Protein AF-A0A7S0R718-F1 (afdb_monomer)
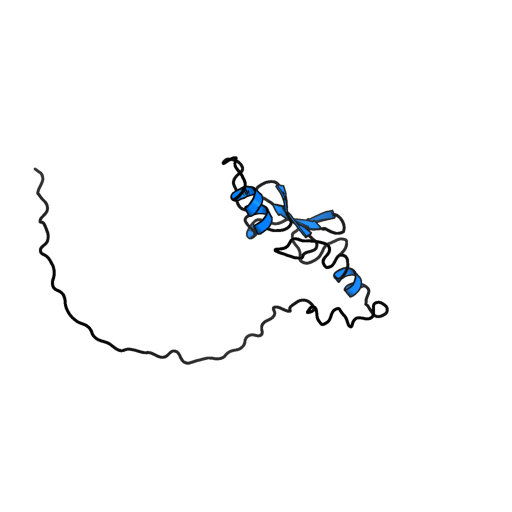
Secondary structure (DSSP, 8-state):
-PPPPPPPPP--------------------------PPPPTTTTTS--GGG--HHHHHHHTTTTTSB-SS-B-SEEEE-TTT--EES-HHHHHIIIIIS---TTT-----GGG--EEEETTT--EEES-SS-TTT-

Radius of gyration: 28.19 Å; Cα contacts (8 Å, |Δi|>4): 130; chains: 1; bounding box: 80×33×60 Å

InterPro domains:
  IPR008913 Zinc finger, CHY-type [PF05495] (68-136)
  IPR008913 Zinc finger, CHY-type [PS51266] (61-136)
  IPR037274 Zinc finger, CHY-type superfamily [SSF161219] (63-136)

Foldseek 3Di:
DDDDDDDDDDDDDDDDDDDDDDDDDDDDDDDDDPPPDDDDPVVVVPDDPVPDDPVVCLVCVCFVVDADPVDGDQKFFQQPVPRDTHRDQVRVQVVQAVVDPDPVSRDGGDPVPTQWIAGNPPRDIDGDDPDDPPRD

Mean predicted aligned error: 15.48 Å

Solvent-accessible surface area (backbone atoms only — not comparable to full-atom values): 9243 Å² total; per-residue (Å²): 139,84,83,81,83,86,82,85,86,80,88,82,88,88,87,85,84,84,87,82,91,78,85,84,80,87,78,97,72,90,75,82,82,81,73,78,74,70,84,53,87,82,59,69,80,74,64,57,81,89,77,56,51,77,63,58,52,46,68,53,57,65,62,92,73,38,48,48,99,88,45,79,39,64,42,27,38,37,38,80,88,78,68,48,79,31,58,43,58,67,62,44,24,48,51,29,42,74,67,38,81,53,75,90,67,41,46,74,72,60,76,87,67,44,55,36,27,28,32,66,83,81,63,50,74,43,69,65,63,97,57,43,99,81,80,78

Organism: NCBI:txid1034604

Structure (mmCIF, N/CA/C/O backbone):
data_AF-A0A7S0R718-F1
#
_entry.id   AF-A0A7S0R718-F1
#
loop_
_atom_site.group_PDB
_at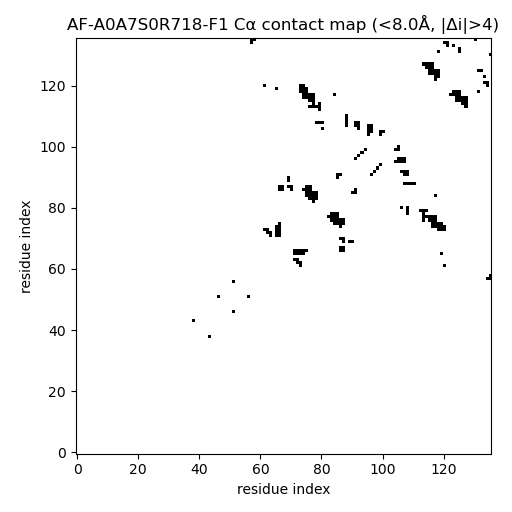om_site.id
_atom_site.type_symbol
_atom_site.label_atom_id
_atom_site.label_alt_id
_atom_site.label_comp_id
_atom_site.label_asym_id
_atom_site.label_entity_id
_atom_site.label_seq_id
_atom_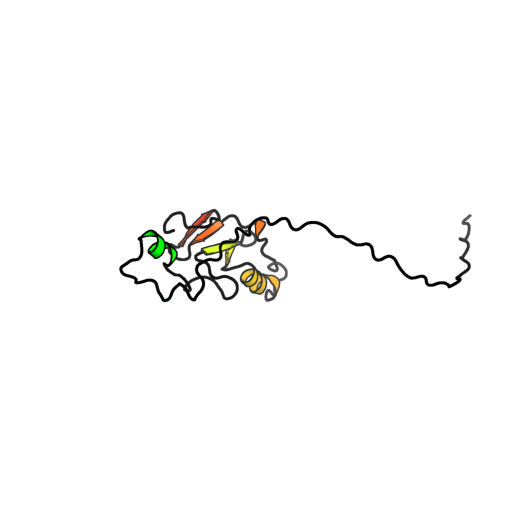site.pdbx_PDB_ins_code
_atom_site.Cartn_x
_atom_site.Cartn_y
_atom_site.Cartn_z
_atom_site.occupancy
_atom_site.B_iso_or_equiv
_atom_site.auth_seq_id
_atom_site.auth_comp_id
_atom_site.auth_asym_id
_atom_site.auth_atom_id
_atom_site.pdbx_PDB_model_num
ATOM 1 N N . MET A 1 1 ? 58.489 14.791 -32.562 1.00 52.28 1 MET A N 1
ATOM 2 C CA . MET A 1 1 ? 59.600 13.924 -32.117 1.00 52.28 1 MET A CA 1
ATOM 3 C C . MET A 1 1 ? 59.138 13.293 -30.813 1.00 52.28 1 MET A C 1
ATOM 5 O O . MET A 1 1 ? 59.047 14.004 -29.824 1.00 52.28 1 MET A O 1
ATOM 9 N N . ALA A 1 2 ? 58.663 12.048 -30.852 1.00 49.75 2 ALA A N 1
ATOM 10 C CA . ALA A 1 2 ? 58.068 11.379 -29.693 1.00 49.75 2 ALA A CA 1
ATOM 11 C C . ALA A 1 2 ? 59.160 10.636 -28.909 1.00 49.75 2 ALA A C 1
ATOM 13 O O . ALA A 1 2 ? 59.940 9.900 -29.510 1.00 49.75 2 ALA A O 1
ATOM 14 N N . ALA A 1 3 ? 59.228 10.848 -27.596 1.00 64.00 3 ALA A N 1
ATOM 15 C CA . ALA A 1 3 ? 60.115 10.094 -26.715 1.00 64.00 3 ALA A CA 1
ATOM 16 C C . ALA A 1 3 ? 59.478 8.733 -26.361 1.00 64.00 3 ALA A C 1
ATOM 18 O O . ALA A 1 3 ? 58.270 8.695 -26.113 1.00 64.00 3 ALA A O 1
ATOM 19 N N . PRO A 1 4 ? 60.240 7.624 -26.329 1.00 64.31 4 PRO A N 1
ATOM 20 C CA . PRO A 1 4 ? 59.733 6.342 -25.847 1.00 64.31 4 PRO A CA 1
ATOM 21 C C . PRO A 1 4 ? 59.650 6.323 -24.307 1.00 64.31 4 PRO A C 1
ATOM 23 O O . PRO A 1 4 ? 60.480 6.956 -23.648 1.00 64.31 4 PRO A O 1
ATOM 26 N N . PRO A 1 5 ? 58.696 5.589 -23.707 1.00 67.06 5 PRO A N 1
ATOM 27 C CA . PRO A 1 5 ? 58.658 5.413 -22.260 1.00 67.06 5 PRO A CA 1
ATOM 28 C C . PRO A 1 5 ? 59.740 4.417 -21.797 1.00 67.06 5 PRO A C 1
ATOM 30 O O . PRO A 1 5 ? 59.984 3.425 -22.491 1.00 67.06 5 PRO A O 1
ATOM 33 N N . PRO A 1 6 ? 60.370 4.615 -20.624 1.00 68.44 6 PRO A N 1
ATOM 34 C CA . PRO A 1 6 ? 61.182 3.572 -20.011 1.00 68.44 6 PRO A CA 1
ATOM 35 C C . PRO A 1 6 ? 60.297 2.481 -19.382 1.00 68.44 6 PRO A C 1
ATOM 37 O O . PRO A 1 6 ? 59.313 2.769 -18.703 1.00 68.44 6 PRO A O 1
ATOM 40 N N . ASN A 1 7 ? 60.672 1.222 -19.620 1.00 62.31 7 ASN A N 1
ATOM 41 C CA . ASN A 1 7 ? 60.075 0.021 -19.023 1.00 62.31 7 ASN A CA 1
ATOM 42 C C . ASN A 1 7 ? 60.629 -0.212 -17.594 1.00 62.31 7 ASN A C 1
ATOM 44 O O . ASN A 1 7 ? 61.749 0.224 -17.310 1.00 62.31 7 ASN A O 1
ATOM 48 N N . PRO A 1 8 ? 59.904 -0.910 -16.699 1.00 59.12 8 PRO A N 1
ATOM 49 C CA . PRO A 1 8 ? 60.265 -1.043 -15.290 1.00 59.12 8 PRO A CA 1
ATOM 50 C C . PRO A 1 8 ? 61.187 -2.251 -15.036 1.00 59.12 8 PRO A C 1
ATOM 52 O O . PRO A 1 8 ? 61.032 -3.280 -15.699 1.00 59.12 8 PRO A O 1
ATOM 55 N N . PRO A 1 9 ? 62.086 -2.207 -14.037 1.00 61.66 9 PRO A N 1
ATOM 56 C CA . PRO A 1 9 ? 62.633 -3.416 -13.444 1.00 61.66 9 PRO A CA 1
ATOM 57 C C . PRO A 1 9 ? 61.817 -3.888 -12.233 1.00 61.66 9 PRO A C 1
ATOM 59 O O . PRO A 1 9 ? 61.174 -3.119 -11.521 1.00 61.66 9 PRO A O 1
ATOM 62 N N . GLN A 1 10 ? 61.844 -5.207 -12.078 1.00 47.62 10 GLN A N 1
ATOM 63 C CA . GLN A 1 10 ? 60.959 -6.056 -11.296 1.00 47.62 10 GLN A CA 1
ATOM 64 C C . GLN A 1 10 ? 61.444 -6.294 -9.857 1.00 47.62 10 GLN A C 1
ATOM 66 O O . GLN A 1 10 ? 62.640 -6.268 -9.593 1.00 47.62 10 GLN A O 1
ATOM 71 N N . ALA A 1 11 ? 60.460 -6.612 -9.007 1.00 54.28 11 ALA A N 1
ATOM 72 C CA . ALA A 1 11 ? 60.432 -7.586 -7.907 1.00 54.28 11 ALA A CA 1
ATOM 73 C C . ALA A 1 11 ? 61.614 -7.695 -6.928 1.00 54.28 11 ALA A C 1
ATOM 75 O O . ALA A 1 11 ? 62.702 -8.093 -7.321 1.00 54.28 11 ALA A O 1
ATOM 76 N N . VAL A 1 12 ? 61.303 -7.613 -5.627 1.00 55.00 12 VAL A N 1
ATOM 77 C CA . VAL A 1 12 ? 61.776 -8.597 -4.634 1.00 55.00 12 VAL A CA 1
ATOM 78 C C . VAL A 1 12 ? 60.709 -8.837 -3.557 1.00 55.00 12 VAL A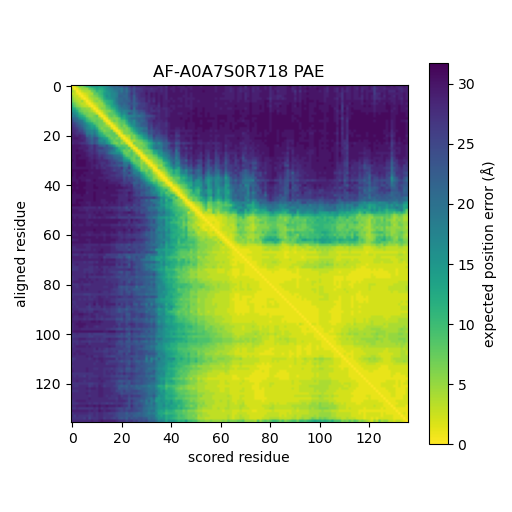 C 1
ATOM 80 O O . VAL A 1 12 ? 60.067 -7.907 -3.078 1.00 55.00 12 VAL A O 1
ATOM 83 N N . ASN A 1 13 ? 60.519 -10.117 -3.236 1.00 48.56 13 ASN A N 1
ATOM 84 C CA . ASN A 1 13 ? 59.721 -10.658 -2.136 1.00 48.56 13 ASN A CA 1
ATOM 85 C C . ASN A 1 13 ? 60.377 -10.394 -0.774 1.00 48.56 13 ASN A C 1
ATOM 87 O O . ASN A 1 13 ? 61.603 -10.371 -0.687 1.00 48.56 13 ASN A O 1
ATOM 91 N N . GLY A 1 14 ? 59.557 -10.428 0.281 1.00 46.88 14 GLY A N 1
ATOM 92 C CA . GLY A 1 14 ? 59.966 -10.953 1.585 1.00 46.88 14 GLY A CA 1
ATOM 93 C C . GLY A 1 14 ? 59.610 -10.062 2.767 1.00 46.88 14 GLY A C 1
ATOM 94 O O . GLY A 1 14 ? 60.259 -9.048 2.976 1.00 46.88 14 GLY A O 1
ATOM 95 N N . GLN A 1 15 ? 58.620 -10.487 3.551 1.00 45.41 15 GLN A N 1
ATOM 96 C CA . GLN A 1 15 ? 58.766 -10.958 4.938 1.00 45.41 15 GLN A CA 1
ATOM 97 C C . GLN A 1 15 ? 57.483 -10.730 5.742 1.00 45.41 15 GLN A C 1
ATOM 99 O O . GLN A 1 15 ? 56.711 -9.801 5.519 1.00 45.41 15 GLN A O 1
ATOM 104 N N . GLU A 1 16 ? 57.248 -11.715 6.589 1.00 52.47 16 GLU A N 1
ATOM 105 C CA . GLU A 1 16 ? 56.079 -12.003 7.392 1.00 52.47 16 GLU A CA 1
ATOM 106 C C . GLU A 1 16 ? 56.339 -11.407 8.775 1.00 52.47 16 GLU A C 1
ATOM 108 O O . GLU A 1 16 ? 57.419 -11.628 9.316 1.00 52.47 16 GLU A O 1
ATOM 113 N N . GLU A 1 17 ? 55.378 -10.715 9.381 1.00 51.88 17 GLU A N 1
ATOM 114 C CA . GLU A 1 17 ? 55.398 -10.536 10.832 1.00 51.88 17 GLU A CA 1
ATOM 115 C C . GLU A 1 17 ? 53.990 -10.296 11.379 1.00 51.88 17 GLU A C 1
ATOM 117 O O . GLU A 1 17 ? 53.183 -9.536 10.842 1.00 51.88 17 GLU A O 1
ATOM 122 N N . GLU A 1 18 ? 53.716 -11.081 12.412 1.00 48.12 18 GLU A N 1
ATOM 123 C CA . GLU A 1 18 ? 52.474 -11.261 13.137 1.00 48.12 18 GLU A CA 1
ATOM 124 C C . GLU A 1 18 ? 52.225 -10.133 14.154 1.00 48.12 18 GLU A C 1
ATOM 126 O O . GLU A 1 18 ? 53.117 -9.362 14.494 1.00 48.12 18 GLU A O 1
ATOM 131 N N . ASP A 1 19 ? 51.010 -10.164 14.703 1.00 39.91 19 ASP A N 1
ATOM 132 C CA . ASP A 1 19 ? 50.599 -9.611 15.999 1.00 39.91 19 ASP A CA 1
ATOM 133 C C . ASP A 1 19 ? 50.266 -8.112 16.099 1.00 39.91 19 ASP A C 1
ATOM 135 O O . ASP A 1 19 ? 51.108 -7.239 16.291 1.00 39.91 19 ASP A O 1
ATOM 139 N N . SER A 1 20 ? 48.963 -7.823 16.097 1.00 47.12 20 SER A N 1
ATOM 140 C CA . SER A 1 20 ? 48.391 -6.863 17.047 1.00 47.12 20 SER A CA 1
ATOM 141 C C . SER A 1 20 ? 46.888 -7.061 17.128 1.00 47.12 20 SER A C 1
ATOM 143 O O . SER A 1 20 ? 46.083 -6.465 16.410 1.00 47.12 20 SER A O 1
ATOM 145 N N . SER A 1 21 ? 46.518 -7.965 18.025 1.00 54.84 21 SER A N 1
ATOM 146 C CA . SER A 1 21 ? 45.222 -7.956 18.675 1.00 54.84 21 SER A CA 1
ATOM 147 C C . SER A 1 21 ? 45.103 -6.715 19.568 1.00 54.84 21 SER A C 1
ATOM 149 O O . SER A 1 21 ? 45.690 -6.670 20.646 1.00 54.84 21 SER A O 1
ATOM 151 N N . GLU A 1 22 ? 44.298 -5.739 19.162 1.00 46.50 22 GLU A N 1
ATOM 152 C CA . GLU A 1 22 ? 43.756 -4.703 20.054 1.00 46.50 22 GLU A CA 1
ATOM 153 C C . GLU A 1 22 ? 42.225 -4.755 19.906 1.00 46.50 22 GLU A C 1
ATOM 155 O O . GLU A 1 22 ? 41.657 -4.413 18.872 1.00 46.50 22 GLU A O 1
ATOM 160 N N . SER A 1 23 ? 41.540 -5.516 20.762 1.00 49.44 23 SER A N 1
ATOM 161 C CA . SER A 1 23 ? 40.990 -5.070 22.049 1.00 49.44 23 SER A CA 1
ATOM 162 C C . SER A 1 23 ? 40.064 -3.857 21.908 1.00 49.44 23 SER A C 1
ATOM 164 O O . SER A 1 23 ? 40.476 -2.708 22.035 1.00 49.44 23 SER A O 1
ATOM 166 N N . TRP A 1 24 ? 38.785 -4.127 21.654 1.00 42.94 24 TRP A N 1
ATOM 167 C CA . TRP A 1 24 ? 37.695 -3.175 21.850 1.00 42.94 24 TRP A CA 1
ATOM 168 C C . TRP A 1 24 ? 36.782 -3.737 22.937 1.00 42.94 24 TRP A C 1
ATOM 170 O O . TRP A 1 24 ? 35.791 -4.414 22.676 1.00 42.94 24 TRP A O 1
ATOM 180 N N . GLU A 1 25 ? 37.164 -3.483 24.185 1.00 55.34 25 GLU A N 1
ATOM 181 C CA . GLU A 1 25 ? 36.241 -3.556 25.310 1.00 55.34 25 GLU A CA 1
ATOM 182 C C . GLU A 1 25 ? 35.533 -2.202 25.482 1.00 55.34 25 GLU A C 1
ATOM 184 O O . GLU A 1 25 ? 36.107 -1.148 25.205 1.00 55.34 25 GLU A O 1
ATOM 189 N N . THR A 1 26 ? 34.317 -2.261 26.035 1.00 52.25 26 THR A N 1
ATOM 190 C CA . THR A 1 26 ? 33.392 -1.171 26.422 1.00 52.25 26 THR A CA 1
ATOM 191 C C . THR A 1 26 ? 32.426 -0.717 25.309 1.00 52.25 26 THR A C 1
ATOM 193 O O . THR A 1 26 ? 32.834 -0.392 24.207 1.00 52.25 26 THR A O 1
ATOM 196 N N . ALA A 1 27 ? 31.103 -0.679 25.488 1.00 53.97 27 ALA A N 1
ATOM 197 C CA . ALA A 1 27 ? 30.283 -0.768 26.688 1.00 53.97 27 ALA A CA 1
ATOM 198 C C . ALA A 1 27 ? 28.904 -1.363 26.353 1.00 53.97 27 ALA A C 1
ATOM 200 O O . ALA A 1 27 ? 28.276 -1.002 25.359 1.00 53.97 27 ALA A O 1
ATOM 201 N N . SER A 1 28 ? 28.417 -2.228 27.240 1.00 62.12 28 SER A N 1
ATOM 202 C CA . SER A 1 28 ? 27.007 -2.581 27.357 1.00 62.12 28 SER A CA 1
ATOM 203 C C . SER A 1 28 ? 26.213 -1.331 27.742 1.00 62.12 28 SER A C 1
ATOM 205 O O . SER A 1 28 ? 26.274 -0.875 28.882 1.00 62.12 28 SER A O 1
ATOM 207 N N . GLY A 1 29 ? 25.475 -0.779 26.787 1.00 48.84 29 GLY A N 1
ATOM 208 C CA . GLY A 1 29 ? 24.424 0.204 27.011 1.00 48.84 29 GLY A CA 1
ATOM 209 C C . GLY A 1 29 ? 23.191 -0.290 26.279 1.00 48.84 29 GLY A C 1
ATOM 210 O O . GLY A 1 29 ? 23.162 -0.255 25.056 1.00 48.84 29 GLY A O 1
ATOM 211 N N . GLY A 1 30 ? 22.230 -0.830 27.027 1.00 51.62 30 GLY A N 1
ATOM 212 C CA . GLY A 1 30 ? 20.929 -1.182 26.484 1.00 51.62 30 GLY A CA 1
ATOM 213 C C . GLY A 1 30 ? 20.155 0.082 26.140 1.00 51.62 30 GLY A C 1
ATOM 214 O O . GLY A 1 30 ? 19.943 0.930 27.006 1.00 51.62 30 GLY A O 1
ATOM 215 N N . ASP A 1 31 ? 19.716 0.180 24.896 1.00 40.09 31 ASP A N 1
ATOM 216 C CA . ASP A 1 31 ? 18.484 0.864 24.550 1.00 40.09 31 ASP A CA 1
ATOM 217 C C . ASP A 1 31 ? 17.456 -0.197 24.164 1.00 40.09 31 ASP A C 1
ATOM 219 O O . ASP A 1 31 ? 17.711 -1.138 23.414 1.00 40.09 31 ASP A O 1
ATOM 223 N N . GLU A 1 32 ? 16.325 -0.110 24.844 1.00 49.22 32 GLU A N 1
ATOM 224 C CA . GLU A 1 32 ? 15.279 -1.108 24.855 1.00 49.22 32 GLU A CA 1
ATOM 225 C C . GLU A 1 32 ? 14.622 -1.188 23.475 1.00 49.22 32 GLU A C 1
ATOM 227 O O . GLU A 1 32 ? 14.044 -0.227 22.964 1.00 49.22 32 GLU A O 1
ATOM 232 N N . ASP A 1 33 ? 14.737 -2.381 22.906 1.00 44.59 33 ASP A N 1
ATOM 233 C CA . ASP A 1 33 ? 14.047 -2.914 21.743 1.00 44.59 33 ASP A CA 1
ATOM 234 C C . ASP A 1 33 ? 12.538 -2.602 21.804 1.00 44.59 33 ASP A C 1
ATOM 236 O O . ASP A 1 33 ? 11.743 -3.313 22.414 1.00 44.59 33 ASP A O 1
ATOM 240 N N . MET A 1 34 ? 12.134 -1.486 21.192 1.00 58.03 34 MET A N 1
ATOM 241 C CA . MET A 1 34 ? 10.730 -1.098 2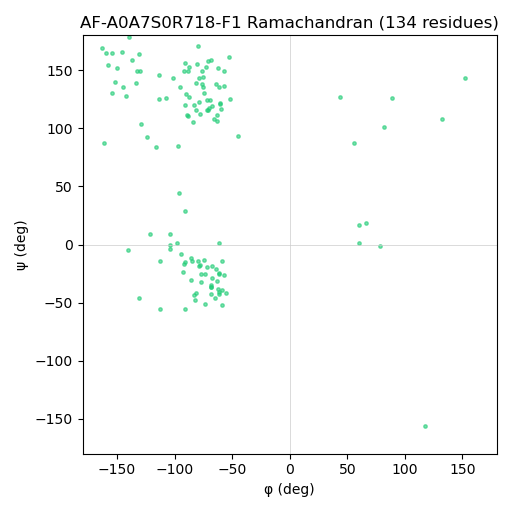1.013 1.00 58.03 34 MET A CA 1
ATOM 242 C C . MET A 1 34 ? 10.227 -1.534 19.628 1.00 58.03 34 MET A C 1
ATOM 244 O O . MET A 1 34 ? 9.554 -0.776 18.926 1.00 58.03 34 MET A O 1
ATOM 248 N N . ASP A 1 35 ? 10.543 -2.760 19.216 1.00 52.94 35 ASP A N 1
ATOM 249 C CA . ASP A 1 35 ? 9.751 -3.475 18.217 1.00 52.94 35 ASP A CA 1
ATOM 250 C C . ASP A 1 35 ? 8.813 -4.397 18.992 1.00 52.94 35 ASP A C 1
ATOM 252 O O . ASP A 1 35 ? 9.138 -5.541 19.277 1.00 52.94 35 ASP A O 1
ATOM 256 N N . GLN A 1 36 ? 7.663 -3.878 19.435 1.00 51.41 36 GLN A N 1
ATOM 257 C CA . GLN A 1 36 ? 6.657 -4.740 20.050 1.00 51.41 36 GLN A CA 1
ATOM 258 C C . GLN A 1 36 ? 6.171 -5.738 18.991 1.00 51.41 36 GLN A C 1
ATOM 260 O O . GLN A 1 36 ? 5.483 -5.317 18.047 1.00 51.41 36 GLN A O 1
ATOM 265 N N . PRO A 1 37 ? 6.472 -7.044 19.127 1.00 50.72 37 PRO A N 1
ATOM 266 C CA . PRO A 1 37 ? 5.886 -8.030 18.248 1.00 50.72 37 PRO A CA 1
ATOM 267 C C . PRO A 1 37 ? 4.377 -8.035 18.502 1.00 50.72 37 PRO A C 1
ATOM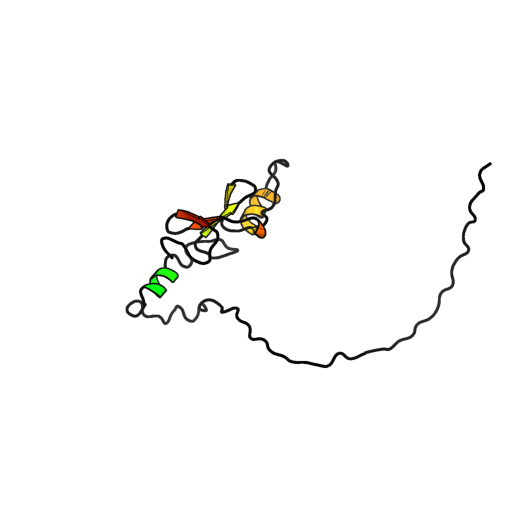 269 O O . PRO A 1 37 ? 3.913 -7.968 19.642 1.00 50.72 37 PRO A O 1
ATOM 272 N N . GLY A 1 38 ? 3.593 -8.111 17.425 1.00 57.44 38 GLY A N 1
ATOM 273 C CA . GLY A 1 38 ? 2.172 -8.441 17.537 1.00 57.44 38 GLY A CA 1
ATOM 274 C C . GLY A 1 38 ? 1.978 -9.742 18.332 1.00 57.44 38 GLY A C 1
ATOM 275 O O . GLY A 1 38 ? 2.931 -10.514 18.468 1.00 57.44 38 GLY A O 1
ATOM 276 N N . PRO A 1 39 ? 0.766 -9.997 18.859 1.00 52.38 39 PRO A N 1
ATOM 277 C CA . PRO A 1 39 ? 0.521 -11.131 19.745 1.00 52.38 39 PRO A CA 1
ATOM 278 C C . PRO A 1 39 ? 1.038 -12.421 19.105 1.00 52.38 39 PRO A C 1
ATOM 280 O O . PRO A 1 39 ? 0.724 -12.731 17.950 1.00 52.38 39 PRO A O 1
ATOM 283 N N . SER A 1 40 ? 1.892 -13.129 19.844 1.00 53.28 40 SER A N 1
ATOM 284 C CA . SER A 1 40 ? 2.460 -14.400 19.415 1.00 53.28 40 SER A CA 1
ATOM 285 C C . SER A 1 40 ? 1.337 -15.425 19.232 1.00 53.28 40 SER A C 1
ATOM 287 O O . SER A 1 40 ? 0.292 -15.349 19.878 1.00 53.28 40 SER A O 1
ATOM 289 N N . GLU A 1 41 ? 1.530 -16.410 18.349 1.00 54.84 41 GLU A N 1
ATOM 290 C CA . GLU A 1 41 ? 0.482 -17.394 18.011 1.00 54.84 41 GLU A CA 1
ATOM 291 C C . GLU A 1 41 ? -0.026 -18.204 19.224 1.00 54.84 41 GLU A C 1
ATOM 293 O O . GLU A 1 41 ? -1.078 -18.833 19.158 1.00 54.84 41 GLU A O 1
ATOM 298 N N . GLN A 1 42 ? 0.697 -18.152 20.346 1.00 52.47 42 GLN A N 1
ATOM 299 C CA . GLN A 1 42 ? 0.371 -18.810 21.612 1.00 52.47 42 GLN A CA 1
ATOM 300 C C . GLN A 1 42 ? -0.586 -17.984 22.503 1.00 52.47 42 GLN A C 1
ATOM 302 O O . GLN A 1 42 ? -1.163 -18.540 23.432 1.00 52.47 42 GLN A O 1
ATOM 307 N N . ASP A 1 43 ? -0.793 -16.693 22.214 1.00 52.66 43 ASP A N 1
ATOM 308 C CA . ASP A 1 43 ? -1.691 -15.782 22.953 1.00 52.66 43 ASP A CA 1
ATOM 309 C C . ASP A 1 43 ? -3.115 -15.730 22.349 1.00 52.66 43 ASP A C 1
ATOM 311 O O . ASP A 1 43 ? -4.110 -15.482 23.030 1.00 52.66 43 ASP A O 1
ATOM 315 N N . LEU A 1 44 ? -3.265 -16.058 21.061 1.00 55.16 44 LEU A N 1
ATOM 316 C CA . LEU A 1 44 ? -4.556 -15.980 20.362 1.00 55.16 44 LEU A CA 1
ATOM 317 C C . LEU A 1 44 ? -5.569 -17.063 20.780 1.00 55.16 44 LEU A C 1
ATOM 319 O O . LEU A 1 44 ? -6.764 -16.917 20.526 1.00 55.16 44 LEU A O 1
ATOM 323 N N . SER A 1 45 ? -5.108 -18.155 21.393 1.00 55.91 45 SER A N 1
ATOM 324 C CA . SER A 1 45 ? -5.941 -19.305 21.772 1.00 55.91 45 SER A CA 1
ATOM 325 C C . SER A 1 45 ? -6.622 -19.162 23.138 1.00 55.91 45 SER A C 1
ATOM 327 O O . SER A 1 45 ? -7.529 -19.939 23.431 1.00 55.91 45 SER A O 1
ATOM 329 N N . THR A 1 46 ? -6.233 -18.174 23.955 1.00 59.88 46 THR A N 1
ATOM 330 C CA . THR A 1 46 ? -6.771 -17.992 25.322 1.00 59.88 46 THR A CA 1
ATOM 331 C C . THR A 1 46 ? -7.774 -16.834 25.419 1.00 59.88 46 THR A C 1
ATOM 333 O O . THR A 1 46 ? -8.383 -16.618 26.466 1.00 59.88 46 THR A O 1
ATOM 336 N N . MET A 1 47 ? -7.993 -16.080 24.337 1.00 59.00 47 MET A N 1
ATOM 337 C CA . MET A 1 47 ? -8.912 -14.941 24.364 1.00 59.00 47 MET A CA 1
ATOM 338 C C . MET A 1 47 ? -10.358 -15.395 24.147 1.00 59.00 47 MET A C 1
ATOM 340 O O . MET A 1 47 ? -10.765 -15.728 23.035 1.00 59.00 47 MET A O 1
ATOM 344 N N . ASP A 1 48 ? -11.141 -15.390 25.226 1.00 71.50 48 ASP A N 1
ATOM 345 C CA . ASP A 1 48 ? -12.579 -15.638 25.175 1.00 71.50 48 ASP 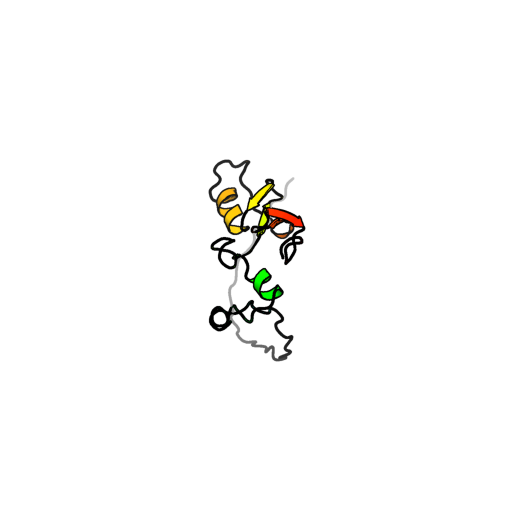A CA 1
ATOM 346 C C . ASP A 1 48 ? -13.275 -14.568 24.299 1.00 71.50 48 ASP A C 1
ATOM 348 O O . ASP A 1 48 ? -13.184 -13.367 24.596 1.00 71.50 48 ASP A O 1
ATOM 352 N N . PRO A 1 49 ? -13.975 -14.955 23.212 1.00 67.69 49 PRO A N 1
ATOM 353 C CA . PRO A 1 49 ? -14.572 -14.005 22.273 1.00 67.69 49 PRO A CA 1
ATOM 354 C C . PRO A 1 49 ? -15.665 -13.130 22.906 1.00 67.69 49 PRO A C 1
ATOM 356 O O . PRO A 1 49 ? -15.950 -12.046 22.383 1.00 67.69 49 PRO A O 1
ATOM 359 N N . ALA A 1 50 ? -16.257 -13.551 24.030 1.00 75.62 50 ALA A N 1
ATOM 360 C CA . ALA A 1 50 ? -17.252 -12.770 24.757 1.00 75.62 50 ALA A CA 1
ATOM 361 C C . ALA A 1 50 ? -16.625 -11.655 25.614 1.00 75.62 50 ALA A C 1
ATOM 363 O O . ALA A 1 50 ? -17.320 -10.693 25.940 1.00 75.62 50 ALA A O 1
ATOM 364 N N . ASN A 1 51 ? -15.322 -11.725 25.916 1.00 81.94 51 ASN A N 1
ATOM 365 C CA . ASN A 1 51 ? -14.606 -10.718 26.712 1.00 81.94 51 ASN A CA 1
ATOM 366 C C . ASN A 1 51 ? -13.707 -9.781 25.873 1.00 81.94 51 ASN A C 1
ATOM 368 O O . ASN A 1 51 ? -12.937 -8.988 26.411 1.00 81.94 51 ASN A O 1
ATOM 372 N N . MET A 1 52 ? -13.788 -9.838 24.538 1.00 81.75 52 MET A N 1
ATOM 373 C CA . MET A 1 52 ? -13.017 -8.927 23.689 1.00 81.75 52 MET A CA 1
ATOM 374 C C . MET A 1 52 ? -13.621 -7.522 23.645 1.00 81.75 52 MET A C 1
ATOM 376 O O . MET A 1 52 ? -14.828 -7.329 23.443 1.00 81.75 52 MET A O 1
ATOM 380 N N . THR A 1 53 ? -12.756 -6.514 23.718 1.00 88.25 53 THR A N 1
ATOM 381 C CA . THR A 1 53 ? -13.148 -5.124 23.471 1.00 88.25 53 THR A CA 1
ATOM 382 C C . THR A 1 53 ? -13.501 -4.903 21.996 1.00 88.25 53 THR A C 1
ATOM 384 O O . THR A 1 53 ? -13.072 -5.626 21.092 1.00 88.25 53 THR A O 1
ATOM 387 N N . ALA A 1 54 ? -14.270 -3.847 21.713 1.00 85.00 54 ALA A N 1
ATOM 388 C CA . ALA A 1 54 ? -14.585 -3.460 20.338 1.00 85.00 54 ALA A CA 1
ATOM 389 C C . ALA A 1 54 ? -13.336 -3.093 19.511 1.00 85.00 54 ALA A C 1
ATOM 391 O O . ALA A 1 54 ? -13.377 -3.196 18.286 1.00 85.00 54 ALA A O 1
ATOM 392 N N . GLN A 1 55 ? -12.251 -2.664 20.163 1.00 81.56 55 GLN A N 1
ATOM 393 C CA . GLN A 1 55 ? -10.984 -2.349 19.508 1.00 81.56 55 GLN A CA 1
ATOM 394 C C . GLN A 1 55 ? -10.253 -3.627 19.082 1.00 81.56 55 GLN A C 1
ATOM 396 O O . GLN A 1 55 ? -9.961 -3.787 17.899 1.00 81.56 55 GLN A O 1
ATOM 401 N N . GLN A 1 56 ? -10.084 -4.588 19.996 1.00 83.06 56 GLN A N 1
ATOM 402 C CA . GLN A 1 56 ? -9.445 -5.873 19.683 1.00 83.06 56 GLN A CA 1
ATOM 403 C C . GLN A 1 56 ? -10.188 -6.628 18.572 1.00 83.06 56 GLN A C 1
ATOM 405 O O . GLN A 1 56 ? -9.567 -7.186 17.669 1.00 83.06 56 GLN A O 1
ATOM 410 N N . ARG A 1 57 ? -11.530 -6.587 18.568 1.00 82.88 57 ARG A N 1
ATOM 411 C CA . ARG A 1 57 ? -12.330 -7.181 17.482 1.00 82.88 57 ARG A CA 1
ATOM 412 C C . ARG A 1 57 ? -12.060 -6.536 16.122 1.00 82.88 57 ARG A C 1
ATOM 414 O O . ARG A 1 57 ? -11.975 -7.248 15.126 1.00 82.88 57 ARG A O 1
ATOM 421 N N . ARG A 1 58 ? -11.914 -5.207 16.064 1.00 81.62 58 ARG A N 1
ATOM 422 C CA . ARG A 1 58 ? -11.577 -4.493 14.818 1.00 81.62 58 ARG A CA 1
ATOM 423 C C . ARG A 1 58 ? -10.163 -4.797 14.348 1.00 81.62 58 ARG A C 1
ATOM 425 O O . ARG A 1 58 ? -9.938 -4.900 13.146 1.00 81.62 58 ARG A O 1
ATOM 432 N N . GLU A 1 59 ? -9.214 -4.959 15.261 1.00 79.06 59 GLU A N 1
ATOM 433 C CA . GLU A 1 59 ? -7.831 -5.324 14.931 1.00 79.06 59 GLU A CA 1
ATOM 434 C C . GLU A 1 59 ? -7.735 -6.758 14.389 1.00 79.06 59 GLU A C 1
ATOM 436 O O . GLU A 1 59 ? -7.090 -6.980 13.363 1.00 79.06 59 GLU A O 1
ATOM 441 N N . MET A 1 60 ? -8.460 -7.699 15.001 1.00 80.25 60 MET A N 1
ATOM 442 C CA . MET A 1 60 ? -8.542 -9.104 14.573 1.00 80.25 60 MET A CA 1
ATOM 443 C C . MET A 1 60 ? -9.402 -9.327 13.321 1.00 80.25 60 MET A C 1
ATOM 445 O O . MET A 1 60 ? -9.348 -10.396 12.708 1.00 80.25 60 MET A O 1
ATOM 449 N N . GLN A 1 61 ? -10.201 -8.342 12.903 1.00 83.81 61 GLN A N 1
ATOM 450 C CA . GLN A 1 61 ? -11.058 -8.482 11.729 1.00 83.81 61 GLN A CA 1
ATOM 451 C C . GLN A 1 61 ? -10.224 -8.742 10.466 1.00 83.81 61 GLN A C 1
ATOM 453 O O . GLN A 1 61 ? -9.368 -7.936 10.087 1.00 83.81 61 GLN A O 1
ATOM 458 N N . GLY A 1 62 ? -10.494 -9.875 9.812 1.00 81.12 62 GLY A N 1
ATOM 459 C CA . GLY A 1 62 ? -9.768 -10.335 8.625 1.00 81.12 62 GLY A CA 1
ATOM 460 C C . GLY A 1 62 ? -8.303 -10.698 8.881 1.00 81.12 62 GLY A C 1
ATOM 461 O O . GLY A 1 62 ? -7.508 -10.744 7.937 1.00 81.12 62 GLY A O 1
ATOM 462 N N . TYR A 1 63 ? -7.924 -10.944 10.140 1.00 78.94 63 TYR A N 1
ATOM 463 C CA . TYR A 1 63 ? -6.614 -11.489 10.486 1.00 78.94 63 TYR A CA 1
ATOM 464 C C . TYR A 1 63 ? -6.397 -12.827 9.763 1.00 78.94 63 TYR A C 1
ATOM 466 O O . TYR A 1 63 ? -7.314 -13.639 9.650 1.00 78.94 63 TYR A O 1
ATOM 474 N N . ASN A 1 64 ? -5.202 -13.028 9.202 1.00 81.12 64 ASN A N 1
ATOM 475 C CA . ASN A 1 64 ? -4.834 -14.161 8.336 1.00 81.12 64 ASN A CA 1
ATOM 476 C C . ASN A 1 64 ? -5.639 -14.345 7.029 1.00 81.12 64 ASN A C 1
ATOM 478 O O . ASN A 1 64 ? -5.335 -15.266 6.276 1.00 81.12 64 ASN A O 1
ATOM 482 N N . GLN A 1 65 ? -6.603 -13.477 6.704 1.00 89.38 65 GLN A N 1
ATOM 483 C CA . GLN A 1 65 ? -7.377 -13.566 5.451 1.00 89.38 65 GLN A CA 1
ATOM 484 C C . GLN A 1 65 ? -6.764 -12.748 4.304 1.00 89.38 65 GLN A C 1
ATOM 486 O O . GLN A 1 65 ? -7.104 -12.948 3.139 1.00 89.38 65 GLN A O 1
ATOM 491 N N . HIS A 1 66 ? -5.860 -11.819 4.621 1.00 93.56 66 HIS A N 1
ATOM 492 C CA . HIS A 1 66 ? -5.309 -10.857 3.671 1.00 93.56 66 HIS A CA 1
ATOM 493 C C . HIS A 1 66 ? -3.783 -10.805 3.714 1.00 93.56 66 HIS A C 1
ATOM 495 O O . HIS A 1 66 ? -3.154 -10.993 4.761 1.00 93.56 66 HIS A O 1
ATOM 501 N N . GLY A 1 67 ? -3.187 -10.497 2.564 1.00 94.31 67 GLY A N 1
ATOM 502 C CA . GLY A 1 67 ? -1.745 -10.459 2.379 1.00 94.31 67 GLY A CA 1
ATOM 503 C C . GLY A 1 67 ? -1.269 -11.484 1.361 1.00 94.31 67 GLY A C 1
ATOM 504 O O . GLY A 1 67 ? -1.996 -11.917 0.472 1.00 94.31 67 GLY A O 1
ATOM 505 N N . CYS A 1 68 ? -0.006 -11.853 1.498 1.00 95.38 68 CYS A N 1
ATOM 506 C CA . CYS A 1 68 ? 0.648 -12.887 0.708 1.00 95.38 68 CYS A CA 1
ATOM 507 C C . CYS A 1 68 ? 1.557 -13.715 1.622 1.00 95.38 68 CYS A C 1
ATOM 509 O O . CYS A 1 68 ? 1.711 -13.399 2.802 1.00 95.38 68 CYS A O 1
ATOM 511 N N . SER A 1 69 ? 2.213 -14.735 1.068 1.00 95.19 69 SER A N 1
ATOM 512 C CA . SER A 1 69 ? 3.212 -15.533 1.791 1.00 95.19 69 SER A CA 1
ATOM 513 C C . SER A 1 69 ? 4.371 -14.702 2.352 1.00 95.19 69 SER A C 1
ATOM 515 O O . SER A 1 69 ? 4.966 -15.094 3.347 1.00 95.19 69 SER A O 1
ATOM 517 N N . HIS A 1 70 ? 4.684 -13.553 1.744 1.00 95.44 70 HIS A N 1
ATOM 518 C CA . HIS A 1 70 ? 5.770 -12.685 2.203 1.00 95.44 70 HIS A CA 1
ATOM 519 C C . HIS A 1 70 ? 5.360 -11.782 3.372 1.00 95.44 70 HIS A C 1
ATOM 521 O O . HIS A 1 70 ? 6.139 -11.594 4.296 1.00 95.44 70 HIS A O 1
ATOM 527 N N . TYR A 1 71 ? 4.155 -11.200 3.323 1.00 92.94 71 TYR A N 1
ATOM 528 C CA . TYR A 1 71 ? 3.644 -10.290 4.352 1.00 92.94 71 TYR A CA 1
ATOM 529 C C . TYR A 1 71 ? 2.150 -10.511 4.573 1.00 92.94 71 TYR A C 1
ATOM 531 O O . TYR A 1 71 ? 1.354 -10.401 3.633 1.00 92.94 71 TYR A O 1
ATOM 539 N N . ARG A 1 72 ? 1.770 -10.721 5.835 1.00 91.69 72 ARG A N 1
ATOM 540 C CA . ARG A 1 72 ? 0.376 -10.720 6.288 1.00 91.69 72 ARG A CA 1
ATOM 541 C C . ARG A 1 72 ? -0.023 -9.305 6.692 1.00 91.69 72 ARG A C 1
ATOM 543 O O . ARG A 1 72 ? 0.505 -8.760 7.656 1.00 91.69 72 ARG A O 1
ATOM 550 N N . ARG A 1 73 ? -0.922 -8.686 5.925 1.00 92.25 73 ARG A N 1
ATOM 551 C CA . ARG A 1 73 ? -1.402 -7.319 6.177 1.00 92.25 73 ARG A CA 1
ATOM 552 C C . ARG A 1 73 ? -2.747 -7.061 5.518 1.00 92.25 73 ARG A C 1
ATOM 554 O O . ARG A 1 73 ? -3.069 -7.641 4.487 1.00 92.25 73 ARG A O 1
ATOM 561 N N . ARG A 1 74 ? -3.500 -6.115 6.079 1.00 93.81 74 ARG A N 1
ATOM 562 C CA . ARG A 1 74 ? -4.860 -5.758 5.642 1.00 93.81 74 ARG A CA 1
ATOM 563 C C . ARG A 1 74 ? -4.890 -4.637 4.595 1.00 93.81 74 ARG A C 1
ATOM 565 O O . ARG A 1 74 ? -5.854 -3.878 4.528 1.00 93.81 74 ARG A O 1
ATOM 572 N N . CYS A 1 75 ? -3.840 -4.504 3.783 1.00 96.12 75 CYS A N 1
ATOM 573 C CA . CYS A 1 75 ? -3.791 -3.530 2.694 1.00 96.12 75 CYS A CA 1
ATOM 574 C C . CYS A 1 75 ? -2.933 -3.995 1.507 1.00 96.12 75 CYS A C 1
ATOM 576 O O . CYS A 1 75 ? -1.966 -4.747 1.662 1.00 96.12 75 CYS A O 1
ATOM 578 N N . GLN A 1 76 ? -3.288 -3.504 0.322 1.00 97.50 76 GLN A N 1
ATOM 579 C CA . GLN A 1 76 ? -2.516 -3.615 -0.915 1.00 97.50 76 GLN A CA 1
ATOM 580 C C . GLN A 1 76 ? -1.795 -2.290 -1.177 1.00 97.50 76 GLN A C 1
ATOM 582 O O . GLN A 1 76 ? -2.342 -1.223 -0.908 1.00 97.50 76 GLN A O 1
ATOM 587 N N . LEU A 1 77 ? -0.571 -2.338 -1.698 1.00 98.00 77 LEU A N 1
ATOM 588 C CA . LEU A 1 77 ? 0.166 -1.143 -2.110 1.00 98.00 77 LEU A CA 1
ATOM 589 C C . LEU A 1 77 ? -0.342 -0.662 -3.458 1.00 98.00 77 LEU A C 1
ATOM 591 O O . LEU A 1 77 ? -0.575 -1.485 -4.341 1.00 98.00 77 LEU A O 1
ATOM 595 N N . VAL A 1 78 ? -0.400 0.653 -3.637 1.00 98.31 78 VAL A N 1
ATOM 596 C CA . VAL A 1 78 ? -0.495 1.255 -4.967 1.00 98.31 78 VAL A CA 1
ATOM 597 C C . VAL A 1 78 ? 0.926 1.451 -5.486 1.00 98.31 78 VAL A C 1
ATOM 599 O O . VAL A 1 78 ? 1.687 2.256 -4.944 1.00 98.31 78 VAL A O 1
ATOM 602 N N . ALA A 1 79 ? 1.313 0.685 -6.503 1.00 97.88 79 ALA A N 1
ATOM 603 C CA . ALA A 1 79 ? 2.648 0.764 -7.080 1.00 97.88 79 ALA A CA 1
ATOM 604 C C . ALA A 1 79 ? 2.816 2.085 -7.863 1.00 97.88 79 ALA A C 1
ATOM 606 O O . ALA A 1 79 ? 2.154 2.262 -8.882 1.00 97.88 79 ALA A O 1
ATOM 607 N N . PRO A 1 80 ? 3.703 3.018 -7.463 1.00 97.44 80 PRO A N 1
ATOM 608 C CA . PRO A 1 80 ? 3.865 4.298 -8.158 1.00 97.44 80 PRO A CA 1
ATOM 609 C C . PRO A 1 80 ? 4.463 4.154 -9.565 1.00 97.44 80 PRO A C 1
ATOM 611 O O . PRO A 1 80 ? 4.351 5.066 -10.374 1.00 97.44 80 PRO A O 1
ATOM 614 N N . CYS A 1 81 ? 5.105 3.023 -9.863 1.00 96.50 81 CYS A N 1
ATOM 615 C CA . CYS A 1 81 ? 5.728 2.746 -11.155 1.00 96.50 81 CYS A CA 1
ATOM 616 C C . CYS A 1 81 ? 4.728 2.368 -12.258 1.00 96.50 81 CYS A C 1
ATOM 618 O O . CYS A 1 81 ? 4.970 2.680 -13.419 1.00 96.50 81 CYS A O 1
ATOM 620 N N . CYS A 1 82 ? 3.622 1.701 -11.918 1.00 96.12 82 CYS A N 1
ATOM 621 C CA . CYS A 1 82 ? 2.679 1.152 -12.901 1.00 96.12 82 CYS A CA 1
ATOM 622 C C . CYS A 1 82 ? 1.198 1.297 -12.513 1.00 96.12 82 CYS A C 1
ATOM 624 O O . CYS A 1 82 ? 0.324 0.967 -13.308 1.00 96.12 82 CYS A O 1
ATOM 626 N N . GLY A 1 83 ? 0.900 1.796 -11.311 1.00 95.75 83 GLY A N 1
ATOM 627 C CA . GLY A 1 83 ? -0.458 2.005 -10.802 1.00 95.75 83 GLY A CA 1
ATOM 628 C C . GLY A 1 83 ? -1.162 0.744 -10.297 1.00 95.75 83 GLY A C 1
ATOM 629 O O . GLY A 1 83 ? -2.291 0.839 -9.820 1.00 95.75 83 GLY A O 1
ATOM 630 N N . GLU A 1 84 ? -0.525 -0.425 -10.376 1.00 96.75 84 GLU A N 1
ATOM 631 C CA . GLU A 1 84 ? -1.137 -1.693 -9.975 1.00 96.75 84 GLU A CA 1
ATOM 632 C C . GLU A 1 84 ? -1.262 -1.845 -8.455 1.00 96.75 84 GLU A C 1
ATOM 634 O O . GLU A 1 84 ? -0.461 -1.313 -7.677 1.00 96.75 84 GLU A O 1
ATOM 639 N N . TYR A 1 85 ? -2.262 -2.624 -8.037 1.00 97.56 85 TYR A N 1
ATOM 640 C CA . TYR A 1 85 ? -2.454 -3.014 -6.645 1.00 97.56 85 TYR A CA 1
ATOM 641 C C . TYR A 1 85 ? -1.724 -4.319 -6.364 1.00 97.56 85 TYR A C 1
ATOM 643 O O . TYR A 1 85 ? -1.990 -5.344 -6.988 1.00 97.56 85 TYR A O 1
ATOM 651 N N . VAL A 1 86 ? -0.784 -4.278 -5.422 1.00 97.62 86 VAL A N 1
ATOM 652 C CA . VAL A 1 86 ? 0.081 -5.420 -5.109 1.00 97.62 86 VAL A CA 1
ATOM 653 C C . VAL A 1 86 ? 0.181 -5.654 -3.610 1.00 97.62 86 VAL A C 1
ATOM 655 O O . VAL A 1 86 ? 0.348 -4.727 -2.816 1.00 97.62 86 VAL A O 1
ATOM 658 N N . TRP A 1 87 ? 0.143 -6.919 -3.195 1.00 97.06 87 TRP A N 1
ATOM 659 C CA . TRP A 1 87 ? 0.229 -7.279 -1.778 1.00 97.06 87 TRP A CA 1
ATOM 660 C C . TRP A 1 87 ? 1.581 -6.990 -1.153 1.00 97.06 87 TRP A C 1
ATOM 662 O O . TRP A 1 87 ? 1.629 -6.727 0.045 1.00 97.06 87 TRP A O 1
ATOM 672 N N . CYS A 1 88 ? 2.673 -7.019 -1.919 1.00 97.19 88 CYS A N 1
ATOM 673 C CA . CYS A 1 88 ? 4.010 -6.664 -1.457 1.00 97.19 88 CYS A CA 1
ATOM 674 C C . CYS A 1 88 ? 4.981 -6.400 -2.611 1.00 97.19 88 CYS A C 1
ATOM 676 O O . CYS A 1 88 ? 4.711 -6.731 -3.764 1.00 97.19 88 CYS A O 1
ATOM 678 N N . ARG A 1 89 ? 6.152 -5.849 -2.270 1.00 97.56 89 ARG A N 1
ATOM 679 C CA . ARG A 1 89 ? 7.253 -5.620 -3.214 1.00 97.56 89 ARG A CA 1
ATOM 680 C C . ARG A 1 89 ? 7.799 -6.911 -3.820 1.00 97.56 89 ARG A C 1
ATOM 682 O O . ARG A 1 89 ? 8.114 -6.916 -5.001 1.00 97.56 89 ARG A O 1
ATOM 689 N N . HIS A 1 90 ? 7.899 -7.989 -3.043 1.00 97.94 90 HIS A N 1
ATOM 690 C CA . HIS A 1 90 ? 8.405 -9.269 -3.546 1.00 97.94 90 HIS A CA 1
ATOM 691 C C . HIS A 1 90 ? 7.475 -9.855 -4.612 1.00 97.94 90 HIS A C 1
ATOM 693 O O . HIS A 1 90 ? 7.937 -10.198 -5.692 1.00 97.94 90 HIS A O 1
ATOM 699 N N . CYS A 1 91 ? 6.162 -9.854 -4.367 1.00 97.69 91 CYS A N 1
ATOM 700 C CA . CYS A 1 91 ? 5.165 -10.259 -5.358 1.00 97.69 91 CYS A CA 1
ATOM 701 C C . CYS A 1 91 ? 5.197 -9.360 -6.598 1.00 97.69 91 CYS A C 1
ATOM 703 O O . CYS A 1 91 ? 5.147 -9.869 -7.712 1.00 97.69 91 CYS A O 1
ATOM 705 N N . HIS A 1 92 ? 5.320 -8.040 -6.418 1.00 98.12 92 HIS A N 1
ATOM 706 C CA . HIS A 1 92 ? 5.444 -7.123 -7.549 1.00 98.12 92 HIS A CA 1
ATOM 707 C C . HIS A 1 92 ? 6.670 -7.455 -8.408 1.00 98.12 92 HIS A C 1
ATOM 709 O O . HIS A 1 92 ? 6.546 -7.627 -9.614 1.00 98.12 92 HIS A O 1
ATOM 715 N N . ASN A 1 93 ? 7.851 -7.565 -7.799 1.00 98.06 93 ASN A N 1
ATOM 716 C CA . ASN A 1 93 ? 9.097 -7.786 -8.532 1.00 98.06 93 ASN A CA 1
ATOM 717 C C . ASN A 1 93 ? 9.146 -9.176 -9.176 1.00 98.06 93 ASN A C 1
ATOM 719 O O . ASN A 1 93 ? 9.580 -9.286 -10.317 1.00 98.06 93 ASN A O 1
ATOM 723 N N . ALA A 1 94 ? 8.612 -10.203 -8.515 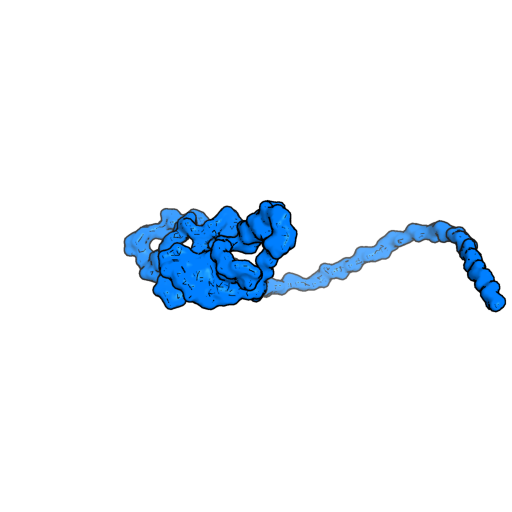1.00 97.94 94 ALA A N 1
ATOM 724 C CA . ALA A 1 94 ? 8.493 -11.524 -9.119 1.00 97.94 94 ALA A CA 1
ATOM 725 C C . ALA A 1 94 ? 7.728 -11.462 -10.453 1.00 97.94 94 ALA A C 1
ATOM 727 O O . ALA A 1 94 ? 8.139 -12.076 -11.431 1.00 97.94 94 ALA A O 1
ATOM 728 N N . VAL A 1 95 ? 6.642 -10.687 -10.533 1.00 97.62 95 VAL A N 1
ATOM 729 C CA . VAL A 1 95 ? 5.841 -10.575 -11.764 1.00 97.62 95 VAL A CA 1
ATOM 730 C C . VAL A 1 95 ? 6.446 -9.583 -12.760 1.00 97.62 95 VAL A C 1
ATOM 732 O O . VAL A 1 95 ? 6.566 -9.903 -13.936 1.00 97.62 95 VAL A O 1
ATOM 735 N N . LYS A 1 96 ? 6.823 -8.383 -12.306 1.00 97.38 96 LYS A N 1
ATOM 736 C CA . LYS A 1 96 ? 7.218 -7.250 -13.164 1.00 97.38 96 LYS A CA 1
ATOM 737 C C . LYS A 1 96 ? 8.704 -7.165 -13.475 1.00 97.38 96 LYS A C 1
ATOM 739 O O . LYS A 1 96 ? 9.075 -6.416 -14.368 1.00 97.38 96 LYS A O 1
ATOM 744 N N . SER A 1 97 ? 9.557 -7.884 -12.756 1.00 96.00 97 SER A N 1
ATOM 745 C CA . SER A 1 97 ? 11.000 -7.937 -13.014 1.00 96.00 97 SER A CA 1
ATOM 746 C C . SER A 1 97 ? 11.410 -9.320 -13.501 1.00 96.00 97 SER A C 1
ATOM 748 O O . SER A 1 97 ? 11.988 -9.443 -14.582 1.00 96.00 97 SER A O 1
ATOM 750 N N . ASP A 1 98 ? 11.093 -10.353 -12.722 1.00 96.06 98 ASP A N 1
ATOM 751 C CA . ASP A 1 98 ? 11.700 -11.674 -12.906 1.00 96.06 98 ASP A CA 1
ATOM 752 C C . ASP A 1 98 ? 10.985 -12.467 -14.008 1.00 96.06 98 ASP A C 1
ATOM 754 O O . ASP A 1 98 ? 11.635 -13.033 -14.885 1.00 96.06 98 ASP A O 1
ATOM 758 N N . ASN A 1 99 ? 9.648 -12.431 -14.014 1.00 96.44 99 ASN A N 1
ATOM 759 C CA . ASN A 1 99 ? 8.809 -13.142 -14.985 1.00 96.44 99 ASN A CA 1
ATOM 760 C C . ASN A 1 99 ? 8.324 -12.271 -16.163 1.00 96.44 99 ASN A C 1
ATOM 762 O O . ASN A 1 99 ? 7.596 -12.762 -17.026 1.00 96.44 99 ASN A O 1
ATOM 766 N N . GLU A 1 100 ? 8.706 -10.991 -16.224 1.00 97.00 100 GLU A N 1
ATOM 767 C CA . GLU A 1 100 ? 8.291 -10.085 -17.302 1.00 97.00 100 GLU A CA 1
ATOM 768 C C . GLU A 1 100 ? 9.190 -10.247 -18.535 1.00 97.00 100 GLU A C 1
ATOM 770 O O . GLU A 1 100 ? 10.404 -10.023 -18.493 1.00 97.00 100 GLU A O 1
ATOM 775 N N . GLN A 1 101 ? 8.584 -10.617 -19.661 1.00 96.56 101 GLN A N 1
ATOM 776 C CA . GLN A 1 101 ? 9.294 -10.845 -20.920 1.00 96.56 101 GLN A CA 1
ATOM 777 C C . GLN A 1 101 ? 9.482 -9.549 -21.708 1.00 96.56 101 GLN A C 1
ATOM 779 O O . GLN A 1 101 ? 10.486 -9.409 -22.406 1.00 96.56 101 GLN A O 1
ATOM 784 N N . ASP A 1 102 ? 8.554 -8.594 -21.587 1.00 96.88 102 ASP A N 1
ATOM 785 C CA . ASP A 1 102 ? 8.664 -7.310 -22.274 1.00 96.88 102 ASP A CA 1
ATOM 786 C C . ASP A 1 102 ? 9.669 -6.398 -21.542 1.00 96.88 102 ASP A C 1
ATOM 788 O O . ASP A 1 102 ? 9.388 -5.925 -20.434 1.00 96.88 102 ASP A O 1
ATOM 792 N N . PRO A 1 103 ? 10.832 -6.079 -22.143 1.00 94.94 103 PRO A N 1
ATOM 793 C CA . PRO A 1 103 ? 11.842 -5.249 -21.494 1.00 94.94 103 PRO A CA 1
ATOM 794 C C . PRO A 1 103 ? 11.333 -3.842 -21.161 1.00 94.94 103 PRO A C 1
ATOM 796 O O . PRO A 1 103 ? 11.833 -3.232 -20.221 1.00 94.94 103 PRO A O 1
ATOM 799 N N . LYS A 1 104 ? 10.322 -3.326 -21.875 1.00 95.31 104 LYS A N 1
ATOM 800 C CA . LYS A 1 104 ? 9.741 -2.002 -21.590 1.00 95.31 104 LYS A CA 1
ATOM 801 C C . LYS A 1 104 ? 8.877 -1.999 -20.336 1.00 95.31 104 LYS A C 1
ATOM 803 O O . LYS A 1 104 ? 8.696 -0.952 -19.721 1.00 95.31 104 LYS A O 1
ATOM 808 N N . LYS A 1 105 ? 8.324 -3.156 -19.976 1.00 94.81 105 LYS A N 1
ATOM 809 C CA . LYS A 1 105 ? 7.510 -3.335 -18.772 1.00 94.81 105 LYS A CA 1
ATOM 810 C C . LYS A 1 105 ? 8.327 -3.842 -17.598 1.00 94.81 105 LYS A C 1
ATOM 812 O O . LYS A 1 105 ? 7.801 -3.867 -16.491 1.00 94.81 105 LYS A O 1
ATOM 817 N N . ARG A 1 106 ? 9.590 -4.214 -17.807 1.00 97.12 106 ARG A N 1
ATOM 818 C CA . ARG A 1 106 ? 10.446 -4.726 -16.745 1.00 97.12 106 ARG A CA 1
ATOM 819 C C . ARG A 1 106 ? 10.811 -3.620 -15.759 1.00 97.12 106 ARG A C 1
ATOM 821 O O . ARG A 1 106 ? 11.469 -2.653 -16.132 1.00 97.12 106 ARG A O 1
ATOM 828 N N . HIS A 1 107 ? 10.408 -3.758 -14.501 1.00 97.25 107 HIS A N 1
ATOM 829 C CA . HIS A 1 107 ? 10.753 -2.792 -13.456 1.00 97.25 107 HIS A CA 1
ATOM 830 C C . HIS A 1 107 ? 10.624 -3.376 -12.047 1.00 97.25 107 HIS A C 1
ATOM 832 O O . HIS A 1 107 ? 9.989 -4.407 -11.818 1.00 97.25 107 HIS A O 1
ATOM 838 N N . VAL A 1 108 ? 11.215 -2.671 -11.083 1.00 97.31 108 VAL A N 1
ATOM 839 C CA . VAL A 1 108 ? 11.141 -2.999 -9.657 1.00 97.31 108 VAL A CA 1
ATOM 840 C C . VAL A 1 108 ? 10.362 -1.934 -8.900 1.00 97.31 108 VAL A C 1
ATOM 842 O O . VAL A 1 108 ? 10.437 -0.746 -9.207 1.00 97.31 108 VAL A O 1
ATOM 845 N N . LEU A 1 109 ? 9.635 -2.359 -7.871 1.00 97.56 109 LEU A N 1
ATOM 846 C CA . LEU A 1 109 ? 8.940 -1.447 -6.975 1.00 97.56 109 LEU A CA 1
ATOM 847 C C . LEU A 1 109 ? 9.924 -0.843 -5.962 1.00 97.56 109 LEU A C 1
ATOM 849 O O . LEU A 1 109 ? 10.552 -1.575 -5.183 1.00 97.56 109 LEU A O 1
ATOM 853 N N . ASP A 1 110 ? 10.016 0.488 -5.930 1.00 96.38 110 ASP A N 1
ATOM 854 C CA . ASP A 1 110 ? 10.663 1.220 -4.839 1.00 96.38 110 ASP A CA 1
ATOM 855 C C . ASP A 1 110 ? 9.693 1.370 -3.660 1.00 96.38 110 ASP A C 1
ATOM 857 O O . ASP A 1 110 ? 8.669 2.047 -3.748 1.00 96.38 110 ASP A O 1
ATOM 861 N N . ARG A 1 111 ? 10.043 0.756 -2.524 1.00 93.12 111 ARG A N 1
ATOM 862 C CA . ARG A 1 111 ? 9.228 0.794 -1.302 1.00 93.12 111 ARG A CA 1
ATOM 863 C C . ARG A 1 111 ? 9.071 2.206 -0.736 1.00 93.12 111 ARG A C 1
ATOM 865 O O . ARG A 1 111 ? 8.048 2.477 -0.120 1.00 93.12 111 ARG A O 1
ATOM 872 N N . LYS A 1 112 ? 10.072 3.079 -0.908 1.00 95.75 112 LYS A N 1
ATOM 873 C CA . LYS A 1 112 ? 10.057 4.440 -0.346 1.00 95.75 112 LYS A CA 1
ATOM 874 C C . LYS A 1 112 ? 9.153 5.374 -1.150 1.00 95.75 112 LYS A C 1
ATOM 876 O O . LYS A 1 112 ? 8.643 6.348 -0.609 1.00 95.75 112 LYS A O 1
ATOM 881 N N . ALA A 1 113 ? 8.941 5.063 -2.427 1.00 97.00 113 ALA A N 1
ATOM 882 C CA . ALA A 1 113 ? 8.080 5.834 -3.311 1.00 97.00 113 ALA A CA 1
ATOM 883 C C . ALA A 1 113 ? 6.581 5.532 -3.120 1.00 97.00 113 ALA A C 1
ATOM 885 O O . ALA A 1 113 ? 5.740 6.283 -3.614 1.00 97.00 113 ALA A O 1
ATOM 886 N N . VAL A 1 114 ? 6.223 4.448 -2.422 1.00 97.19 114 VAL A N 1
ATOM 887 C CA . VAL A 1 114 ? 4.824 4.084 -2.166 1.00 97.19 114 VAL A CA 1
ATOM 888 C C . VAL A 1 114 ? 4.216 5.046 -1.146 1.00 97.19 114 VAL A C 1
ATOM 890 O O . VAL A 1 114 ? 4.627 5.075 0.010 1.00 97.19 114 VAL A O 1
ATOM 893 N N . LYS A 1 115 ? 3.209 5.814 -1.574 1.00 98.06 115 LYS A N 1
ATOM 894 C CA . LYS A 1 115 ? 2.509 6.803 -0.732 1.00 98.06 115 LYS A CA 1
ATOM 895 C C . LYS A 1 115 ? 1.061 6.442 -0.431 1.00 98.06 115 LYS A C 1
ATOM 897 O O . LYS A 1 115 ? 0.463 7.035 0.460 1.00 98.06 115 LYS A O 1
ATOM 902 N N . GLU A 1 116 ? 0.501 5.484 -1.159 1.00 98.19 116 GLU A N 1
ATOM 903 C CA . GLU A 1 116 ? -0.908 5.119 -1.078 1.00 98.19 116 GLU A CA 1
ATOM 904 C C . GLU A 1 116 ? -1.085 3.607 -0.976 1.00 98.19 116 GLU A C 1
ATOM 906 O O . GLU A 1 116 ? -0.297 2.816 -1.508 1.00 98.19 116 GLU A O 1
ATOM 911 N N . VAL A 1 117 ? -2.158 3.217 -0.297 1.00 98.00 117 VAL A N 1
ATOM 912 C CA . VAL A 1 117 ? -2.576 1.832 -0.103 1.00 98.00 117 VAL A CA 1
ATOM 913 C C . VAL A 1 117 ? -4.086 1.706 -0.285 1.00 98.00 117 VAL A C 1
ATOM 915 O O . VAL A 1 117 ? -4.832 2.675 -0.149 1.00 98.00 117 VAL A O 1
ATOM 918 N N . VAL A 1 118 ? -4.549 0.496 -0.570 1.00 98.19 118 VAL A N 1
ATOM 919 C CA . VAL A 1 118 ? -5.971 0.141 -0.624 1.00 98.19 118 VAL A CA 1
ATOM 920 C C . VAL A 1 118 ? -6.260 -0.837 0.507 1.00 98.19 118 VAL A C 1
ATOM 922 O O . VAL A 1 118 ? -5.587 -1.864 0.620 1.00 98.19 118 VAL A O 1
ATOM 925 N N . CYS A 1 119 ? -7.231 -0.527 1.367 1.00 97.12 119 CYS A N 1
ATOM 926 C CA . CYS A 1 119 ? -7.635 -1.431 2.444 1.00 97.12 119 CYS A CA 1
ATOM 927 C C . CYS A 1 119 ? -8.169 -2.746 1.867 1.00 97.12 119 CYS A C 1
ATOM 929 O O . CYS A 1 119 ? -8.973 -2.731 0.945 1.00 97.12 119 CYS A O 1
ATOM 931 N N . ALA A 1 120 ? -7.767 -3.881 2.426 1.00 96.00 120 ALA A N 1
ATOM 932 C CA . ALA A 1 120 ? -8.256 -5.188 1.999 1.00 96.00 120 ALA A CA 1
ATOM 933 C C . ALA A 1 120 ? -9.662 -5.527 2.523 1.00 96.00 120 ALA A C 1
ATOM 935 O O . ALA A 1 120 ? -10.299 -6.422 1.988 1.00 96.00 120 ALA A O 1
ATOM 936 N N . LEU A 1 121 ? -10.130 -4.825 3.563 1.00 94.19 1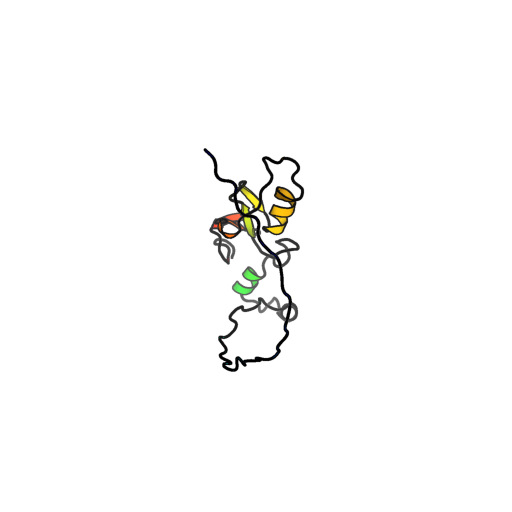21 LEU A N 1
ATOM 937 C CA . LEU A 1 121 ? -11.437 -5.060 4.181 1.00 94.19 121 LEU A CA 1
ATOM 938 C C . LEU A 1 121 ? -12.529 -4.200 3.551 1.00 94.19 121 LEU A C 1
ATOM 940 O O . LEU A 1 121 ? -13.540 -4.715 3.091 1.00 94.19 121 LEU A O 1
ATOM 944 N N . CYS A 1 122 ? -12.328 -2.878 3.544 1.00 95.56 122 CYS A N 1
ATOM 945 C CA . CYS A 1 122 ? -13.325 -1.927 3.050 1.00 95.56 122 CYS A CA 1
ATOM 946 C C . CYS A 1 122 ? -13.002 -1.361 1.661 1.00 95.56 122 CYS A C 1
ATOM 948 O O . CYS A 1 122 ? -13.744 -0.526 1.153 1.00 95.56 122 CYS A O 1
ATOM 950 N N . HIS A 1 123 ? -11.884 -1.769 1.049 1.00 96.56 123 HIS A N 1
ATOM 951 C CA . HIS A 1 123 ? -11.457 -1.332 -0.289 1.00 96.56 123 HIS A CA 1
ATOM 952 C C . HIS A 1 123 ? -11.232 0.180 -0.450 1.00 96.56 123 HIS A C 1
ATOM 954 O O . HIS A 1 123 ? -11.106 0.682 -1.567 1.00 96.56 123 HIS A O 1
ATOM 960 N N . LYS A 1 124 ? -11.095 0.923 0.654 1.00 97.81 124 LYS A N 1
ATOM 961 C CA . LYS A 1 124 ? -10.764 2.348 0.605 1.00 97.81 124 LYS A CA 1
ATOM 962 C C . LYS A 1 124 ? -9.308 2.574 0.196 1.00 97.81 124 LYS A C 1
ATOM 964 O O . LYS A 1 124 ? -8.389 2.095 0.871 1.00 97.81 124 LYS A O 1
ATOM 969 N N . ARG A 1 125 ? -9.107 3.357 -0.869 1.00 98.00 125 ARG A N 1
ATOM 970 C CA . ARG A 1 125 ? -7.812 3.954 -1.227 1.00 98.00 125 ARG A CA 1
ATOM 971 C C . ARG A 1 125 ? -7.504 5.112 -0.280 1.00 98.00 125 ARG A C 1
ATOM 973 O O . ARG A 1 125 ? -8.354 5.972 -0.068 1.00 98.00 125 ARG A O 1
ATOM 980 N N . GLN A 1 126 ? -6.308 5.115 0.290 1.00 98.25 126 GLN A N 1
ATOM 981 C CA . GLN A 1 126 ? -5.898 6.059 1.329 1.00 98.25 126 GLN A CA 1
ATOM 982 C C . GLN A 1 126 ? -4.373 6.245 1.348 1.00 98.25 126 GLN A C 1
ATOM 984 O O . GLN A 1 126 ? -3.653 5.418 0.775 1.00 98.25 126 GLN A O 1
ATOM 989 N N . PRO A 1 127 ? -3.858 7.290 2.019 1.00 98.06 127 PRO A N 1
ATOM 990 C CA . PRO A 1 127 ? -2.429 7.423 2.280 1.00 98.06 127 PRO A CA 1
ATOM 991 C C . PRO A 1 127 ? -1.879 6.213 3.042 1.00 98.06 127 PRO A C 1
ATOM 993 O O . PRO A 1 127 ? -2.583 5.596 3.841 1.00 98.06 127 PRO A O 1
ATOM 996 N N . ALA A 1 128 ? -0.614 5.873 2.809 1.00 96.31 128 ALA A N 1
ATOM 997 C CA . ALA A 1 128 ? 0.051 4.805 3.542 1.00 96.31 128 ALA A CA 1
ATOM 998 C C . ALA A 1 128 ? 0.062 5.120 5.050 1.00 96.31 128 ALA A C 1
ATOM 1000 O O . ALA A 1 128 ? 0.658 6.103 5.486 1.00 96.31 128 ALA A O 1
ATOM 1001 N N . ALA A 1 129 ? -0.602 4.274 5.835 1.00 95.12 129 ALA A N 1
ATOM 1002 C CA . ALA A 1 129 ? -0.744 4.406 7.280 1.00 95.12 129 ALA A CA 1
ATOM 1003 C C . ALA A 1 129 ? -0.756 3.021 7.947 1.00 95.12 129 ALA A C 1
ATOM 1005 O O . ALA A 1 129 ? -0.914 1.997 7.274 1.00 95.12 129 ALA A O 1
ATOM 1006 N N . ARG A 1 130 ? -0.585 2.985 9.277 1.00 91.94 130 ARG A N 1
ATOM 1007 C CA . ARG A 1 130 ? -0.629 1.736 10.065 1.00 91.94 130 ARG A CA 1
ATOM 1008 C C . ARG A 1 130 ? -2.026 1.120 10.104 1.00 91.94 130 ARG A C 1
ATOM 1010 O O . ARG A 1 130 ? -2.146 -0.102 10.124 1.00 91.94 130 ARG A O 1
ATOM 1017 N N . THR A 1 131 ? -3.062 1.952 10.120 1.00 92.69 131 THR A N 1
ATOM 1018 C CA . THR A 1 131 ? -4.454 1.519 10.238 1.00 92.69 131 THR A CA 1
ATOM 1019 C C . THR A 1 131 ? -5.323 2.189 9.175 1.00 92.69 131 THR A C 1
ATOM 1021 O O . THR A 1 131 ? -4.883 3.119 8.493 1.00 92.69 131 THR A O 1
ATOM 1024 N N . CYS A 1 132 ? -6.520 1.649 8.950 1.00 95.31 132 CYS A N 1
ATOM 1025 C CA . CYS A 1 132 ? -7.378 2.127 7.878 1.00 95.31 132 CYS A CA 1
ATOM 1026 C C . CYS A 1 132 ? -8.233 3.284 8.386 1.00 95.31 132 CYS A C 1
ATOM 1028 O O . CYS A 1 132 ? -9.030 3.090 9.291 1.00 95.31 132 CYS A O 1
ATOM 1030 N N . MET A 1 133 ? -8.223 4.423 7.697 1.00 96.00 133 MET A N 1
ATOM 1031 C CA . MET A 1 133 ? -8.988 5.622 8.082 1.00 96.00 133 MET A CA 1
ATOM 1032 C C . MET A 1 133 ? -10.526 5.465 8.125 1.00 96.00 133 MET A C 1
ATOM 1034 O O . MET A 1 133 ? -11.231 6.444 8.336 1.00 96.00 133 MET A O 1
ATOM 1038 N N . ASP A 1 134 ? -11.054 4.276 7.842 1.00 94.62 134 ASP A N 1
ATOM 1039 C CA . ASP A 1 134 ? -12.485 4.003 7.693 1.00 94.62 134 ASP A CA 1
ATOM 1040 C C . ASP A 1 134 ? -12.927 2.784 8.508 1.00 94.62 134 ASP A C 1
ATOM 1042 O O . ASP A 1 134 ? -13.918 2.853 9.226 1.00 94.62 134 ASP A O 1
ATOM 1046 N N . CYS A 1 135 ? -12.178 1.678 8.438 1.00 92.19 135 CYS A N 1
ATOM 1047 C CA . CYS A 1 135 ? -12.534 0.434 9.124 1.00 92.19 135 CYS A CA 1
ATOM 1048 C C . CYS A 1 135 ? -11.476 -0.072 10.120 1.00 92.19 135 CYS A C 1
ATOM 1050 O O . CYS A 1 135 ? -11.587 -1.214 10.572 1.00 92.19 135 CYS A O 1
ATOM 1052 N N . GLY A 1 136 ? -10.437 0.715 10.424 1.00 79.25 136 GLY A N 1
ATOM 1053 C CA . GLY A 1 136 ? -9.354 0.300 11.321 1.00 79.25 136 GLY A CA 1
ATOM 1054 C C . GLY A 1 136 ? -8.836 1.442 12.163 1.00 79.25 136 GLY A C 1
ATOM 1055 O O . GLY A 1 136 ? -7.873 2.083 11.694 1.00 79.25 136 GLY A O 1
#

Sequence (136 aa):
MAAPPPNPPQAVNGQEEEDSSESWETASGGDEDMDQPGPSEQDLSTMDPANMTAQQRREMQGYNQHGCSHYRRRCQLVAPCCGEYVWCRHCHNAVKSDNEQDPKKRHVLDRKAVKEVVCALCHKRQPAARTCMDCG

Nearest PDB structures (foldseek):
  7ynx-assembly2_B  TM=9.249E-01  e=1.024E-06  Homo sapiens
  2dkt-assembly1_A  TM=9.164E-01  e=1.285E-05  Mus musculus
  9b1e-assembly1_B  TM=4.883E-01  e=8.339E+00  Saccharomyces cerevisiae W303

pLDDT: mean 79.23, std 20.04, range [39.91, 98.31]